Protein AF-A0A2V5DQ16-F1 (afdb_monomer_lite)

Structure (mmCIF, N/CA/C/O backbone):
data_AF-A0A2V5DQ16-F1
#
_entry.id   AF-A0A2V5DQ16-F1
#
loop_
_atom_site.group_PDB
_atom_site.id
_atom_site.type_symbol
_atom_site.label_atom_id
_atom_site.label_alt_id
_atom_site.label_comp_id
_atom_site.label_asym_id
_atom_site.label_entity_id
_atom_site.label_seq_id
_atom_site.pdbx_PDB_ins_code
_atom_site.Cartn_x
_atom_site.Cartn_y
_atom_site.Cartn_z
_atom_site.occupancy
_atom_site.B_iso_or_equiv
_atom_site.auth_seq_id
_atom_site.auth_comp_id
_atom_site.auth_asym_id
_atom_site.auth_atom_id
_atom_site.pdbx_PDB_model_num
ATOM 1 N N . MET A 1 1 ? -15.862 -7.900 -5.107 1.00 80.88 1 MET A N 1
ATOM 2 C CA . MET A 1 1 ? -14.467 -8.079 -5.554 1.00 80.88 1 MET A CA 1
ATOM 3 C C . MET A 1 1 ? -13.554 -7.397 -4.535 1.00 80.88 1 MET A C 1
ATOM 5 O O . MET A 1 1 ? -13.710 -7.776 -3.391 1.00 80.88 1 MET A O 1
ATOM 9 N N . 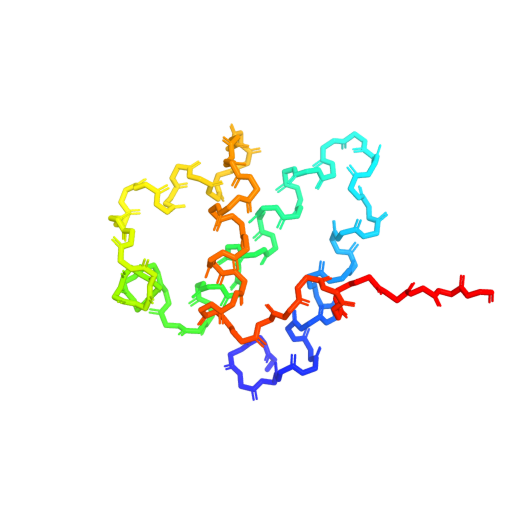LEU A 1 2 ? -12.741 -6.361 -4.783 1.00 89.94 2 LEU A N 1
ATOM 10 C CA . LEU A 1 2 ? -11.727 -5.903 -3.786 1.00 89.94 2 LEU A CA 1
ATOM 11 C C . LEU A 1 2 ? -12.233 -5.429 -2.400 1.00 89.94 2 LEU A C 1
ATOM 13 O O . LEU A 1 2 ? -11.512 -5.513 -1.403 1.00 89.94 2 LEU A O 1
ATOM 17 N N . ARG A 1 3 ? -13.456 -4.890 -2.330 1.00 88.06 3 ARG A N 1
ATOM 18 C CA . ARG A 1 3 ? -14.011 -4.290 -1.103 1.00 88.06 3 ARG A CA 1
ATOM 19 C C . ARG A 1 3 ? -14.428 -5.309 -0.041 1.00 88.06 3 ARG A C 1
ATOM 21 O O . ARG A 1 3 ? -14.231 -5.049 1.137 1.00 88.06 3 ARG A O 1
ATOM 28 N N . ASN A 1 4 ? -15.029 -6.419 -0.468 1.00 88.88 4 ASN A N 1
ATOM 29 C CA . ASN A 1 4 ? -15.740 -7.357 0.412 1.00 88.88 4 ASN A CA 1
ATOM 30 C C . ASN A 1 4 ? -15.189 -8.790 0.343 1.00 88.88 4 ASN A C 1
ATOM 32 O O . ASN A 1 4 ? -15.664 -9.645 1.076 1.00 88.88 4 ASN A O 1
ATOM 36 N N . ASP A 1 5 ? -14.239 -9.058 -0.555 1.00 93.38 5 ASP A N 1
ATOM 37 C CA . ASP A 1 5 ? -13.625 -10.372 -0.732 1.00 93.38 5 ASP A CA 1
ATOM 38 C C . ASP A 1 5 ? -12.156 -10.283 -0.305 1.00 93.38 5 ASP A C 1
ATOM 40 O O . ASP A 1 5 ? -11.373 -9.506 -0.866 1.00 93.38 5 ASP A O 1
ATOM 44 N N . GLU A 1 6 ? -11.815 -10.997 0.765 1.00 90.25 6 GLU A N 1
ATOM 45 C CA . GLU A 1 6 ? -10.470 -10.980 1.330 1.00 90.25 6 GLU A CA 1
ATOM 46 C C . GLU A 1 6 ? -9.481 -11.751 0.466 1.00 90.25 6 GLU A C 1
ATOM 48 O O . GLU A 1 6 ? -8.429 -11.202 0.143 1.00 90.25 6 GLU A O 1
ATOM 53 N N . SER A 1 7 ? -9.850 -12.959 0.039 1.00 91.38 7 SER A N 1
ATOM 54 C CA . SER A 1 7 ? -9.034 -13.803 -0.833 1.00 91.38 7 SER A CA 1
ATOM 55 C C . SER A 1 7 ? -8.709 -13.080 -2.132 1.00 91.38 7 SER A C 1
ATOM 57 O O . SER A 1 7 ? -7.542 -12.933 -2.471 1.00 91.38 7 SER A O 1
ATOM 59 N N . PHE A 1 8 ? -9.714 -12.486 -2.778 1.00 94.19 8 PHE A N 1
ATOM 60 C CA . PHE A 1 8 ? -9.493 -11.745 -4.017 1.00 94.19 8 PHE A CA 1
ATOM 61 C C . PHE A 1 8 ? -8.553 -10.541 -3.839 1.00 94.19 8 PHE A C 1
ATOM 63 O O . PHE A 1 8 ? -7.776 -10.221 -4.733 1.00 94.19 8 PHE A O 1
ATOM 70 N N . ALA A 1 9 ? -8.609 -9.841 -2.702 1.00 94.44 9 ALA A N 1
ATOM 71 C CA . ALA A 1 9 ? -7.696 -8.727 -2.441 1.00 94.44 9 ALA A CA 1
ATOM 72 C C . ALA A 1 9 ? -6.259 -9.195 -2.168 1.00 94.44 9 ALA A C 1
ATOM 74 O O . ALA A 1 9 ? -5.324 -8.493 -2.551 1.00 94.44 9 ALA A O 1
ATOM 75 N N . ILE A 1 10 ? -6.090 -10.349 -1.513 1.00 93.56 10 ILE A N 1
ATOM 76 C CA . ILE A 1 10 ? -4.779 -10.974 -1.311 1.00 93.56 10 ILE A CA 1
ATOM 77 C C . ILE A 1 10 ? -4.203 -11.388 -2.664 1.00 93.56 10 ILE A C 1
ATOM 79 O O . ILE A 1 10 ? -3.104 -10.948 -2.984 1.00 93.56 10 ILE A O 1
ATOM 83 N N . ASP A 1 11 ? -4.963 -12.124 -3.476 1.00 93.75 11 ASP A N 1
ATOM 84 C CA . ASP A 1 11 ? -4.534 -12.587 -4.802 1.00 93.75 11 ASP A CA 1
ATOM 85 C C . ASP A 1 11 ? -4.158 -11.411 -5.709 1.00 93.75 11 ASP A C 1
ATOM 87 O O . ASP A 1 11 ? -3.120 -11.419 -6.363 1.00 93.75 11 ASP A O 1
ATOM 91 N N . TYR A 1 12 ? -4.959 -10.343 -5.693 1.00 95.19 12 TYR A N 1
ATOM 92 C CA . TYR A 1 12 ? -4.688 -9.140 -6.478 1.00 95.19 12 TYR A CA 1
ATOM 93 C C . TYR A 1 12 ? -3.357 -8.466 -6.105 1.00 95.19 12 TYR A C 1
ATOM 95 O O . TYR A 1 12 ? -2.639 -7.980 -6.977 1.00 95.19 12 TYR A O 1
ATOM 103 N N . VAL A 1 13 ? -3.017 -8.422 -4.813 1.00 95.88 13 VAL A N 1
ATOM 104 C CA . VAL A 1 13 ? -1.727 -7.886 -4.348 1.00 95.88 13 VAL A CA 1
ATOM 105 C C . VAL A 1 13 ? -0.594 -8.892 -4.581 1.00 95.88 13 VAL A C 1
ATOM 107 O O . VAL A 1 13 ? 0.531 -8.465 -4.820 1.00 95.88 13 VAL A O 1
ATOM 110 N N . ALA A 1 14 ? -0.881 -10.197 -4.546 1.00 93.56 14 ALA A N 1
ATOM 111 C CA . ALA A 1 14 ? 0.082 -11.270 -4.794 1.00 93.56 14 ALA A CA 1
ATOM 112 C C . ALA A 1 14 ? 0.584 -11.267 -6.233 1.00 93.56 14 ALA A C 1
ATOM 114 O O . ALA A 1 14 ? 1.790 -11.199 -6.431 1.00 93.56 14 ALA A O 1
ATOM 115 N N . VAL A 1 15 ? -0.315 -11.193 -7.217 1.00 93.88 15 VAL A N 1
ATOM 1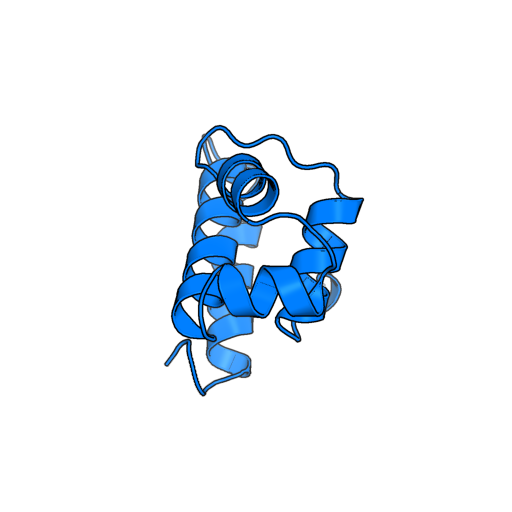16 C CA . VAL A 1 15 ? 0.071 -11.083 -8.635 1.00 93.88 15 VAL A CA 1
ATOM 117 C C . VAL A 1 15 ? 0.973 -9.866 -8.862 1.00 93.88 15 VAL A C 1
ATOM 119 O O . VAL A 1 15 ? 2.014 -9.966 -9.498 1.00 93.88 15 VAL A O 1
ATOM 122 N N . ALA A 1 16 ? 0.635 -8.716 -8.269 1.00 95.00 16 ALA A N 1
ATOM 123 C CA . ALA A 1 16 ? 1.467 -7.520 -8.395 1.00 95.00 16 ALA A CA 1
ATOM 124 C C . ALA A 1 16 ? 2.832 -7.644 -7.690 1.00 95.00 16 ALA A C 1
ATOM 126 O O . ALA A 1 16 ? 3.764 -6.922 -8.035 1.00 95.00 16 ALA A O 1
ATOM 127 N N . LEU A 1 17 ? 2.950 -8.512 -6.678 1.00 93.88 17 LEU A N 1
ATOM 128 C CA . LEU A 1 17 ? 4.215 -8.801 -6.006 1.00 93.88 17 LEU A CA 1
ATOM 129 C C . LEU A 1 17 ? 5.054 -9.828 -6.779 1.00 93.88 17 LEU A C 1
ATOM 131 O O . LEU A 1 17 ? 6.274 -9.734 -6.744 1.00 93.88 17 LEU A O 1
ATOM 135 N N . GLU A 1 18 ? 4.435 -10.780 -7.479 1.00 92.88 18 GLU A N 1
ATOM 136 C CA . GLU A 1 18 ? 5.136 -11.736 -8.353 1.00 92.88 18 GLU A CA 1
ATOM 137 C C . GLU A 1 18 ? 5.887 -11.024 -9.486 1.00 92.88 18 GLU A C 1
ATOM 139 O O . GLU A 1 18 ? 6.981 -11.432 -9.859 1.00 92.88 18 GLU A O 1
ATOM 144 N N . GLU A 1 19 ? 5.339 -9.913 -9.977 1.00 94.19 19 GLU A N 1
ATOM 145 C CA . GLU A 1 19 ? 5.947 -9.078 -11.018 1.00 94.19 19 GLU A CA 1
ATOM 146 C C . GLU A 1 19 ? 6.933 -8.028 -10.462 1.00 94.19 19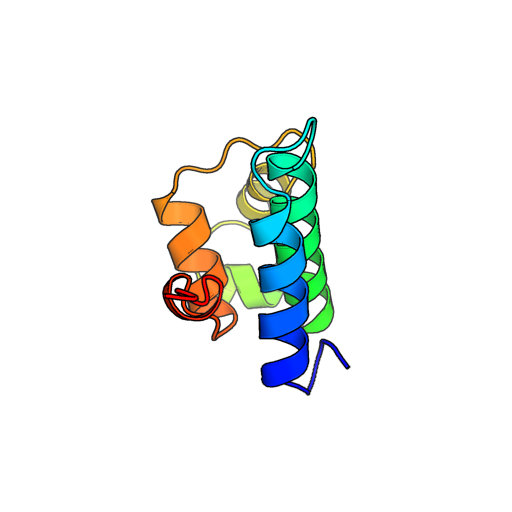 GLU A C 1
ATOM 148 O O . GLU A 1 19 ? 7.375 -7.152 -11.202 1.00 94.19 19 GLU A O 1
ATOM 153 N N . ILE A 1 20 ? 7.281 -8.051 -9.164 1.00 93.62 20 ILE A N 1
ATOM 154 C CA . ILE A 1 20 ? 8.032 -6.946 -8.534 1.00 93.62 20 ILE A CA 1
ATOM 155 C C . ILE A 1 20 ? 9.441 -6.739 -9.111 1.00 93.62 20 ILE A C 1
ATOM 157 O O . ILE A 1 20 ? 9.922 -5.603 -9.121 1.00 93.62 20 ILE A O 1
ATOM 161 N N . ASP A 1 21 ? 10.071 -7.810 -9.599 1.00 93.50 21 ASP A N 1
ATOM 162 C CA . ASP A 1 21 ? 11.422 -7.797 -10.174 1.00 93.50 21 ASP A CA 1
ATOM 163 C C . ASP A 1 21 ? 11.447 -7.310 -11.636 1.00 93.50 21 ASP A C 1
ATOM 165 O O . ASP A 1 21 ? 12.514 -7.009 -12.179 1.00 93.50 21 ASP A O 1
ATOM 169 N N . GLU A 1 22 ? 10.279 -7.185 -12.270 1.00 95.56 22 GLU A N 1
ATOM 170 C CA . GLU A 1 22 ? 10.15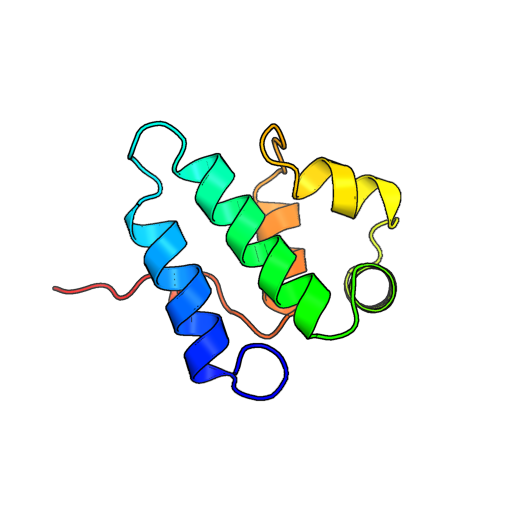0 -6.663 -13.628 1.00 95.56 22 GLU A CA 1
ATOM 171 C C . GLU A 1 22 ? 10.320 -5.132 -13.669 1.00 95.56 22 GLU A C 1
ATOM 173 O O . GLU A 1 22 ? 10.098 -4.430 -12.671 1.00 95.56 22 GLU A O 1
ATOM 178 N N . PRO A 1 23 ? 10.671 -4.544 -14.830 1.00 97.19 23 PRO A N 1
ATOM 179 C CA . PRO A 1 23 ? 10.724 -3.094 -14.988 1.00 97.19 23 PRO A CA 1
ATOM 180 C C . PRO A 1 23 ? 9.397 -2.419 -14.606 1.00 97.19 23 PRO A C 1
ATOM 182 O O . PRO A 1 23 ? 8.382 -2.561 -15.282 1.00 97.19 23 PRO A O 1
ATOM 185 N N . GLY A 1 24 ? 9.415 -1.639 -13.521 1.00 95.88 24 GLY A N 1
ATOM 186 C CA . GLY A 1 24 ? 8.221 -0.974 -12.985 1.00 95.88 24 GLY A CA 1
ATOM 187 C C . GLY A 1 24 ? 7.378 -1.828 -12.029 1.00 95.88 24 GLY A C 1
ATOM 188 O O . GLY A 1 24 ? 6.366 -1.332 -11.532 1.00 95.88 24 GLY A O 1
ATOM 189 N N . GLY A 1 25 ? 7.805 -3.051 -11.704 1.00 96.31 25 GLY A N 1
ATOM 190 C CA . GLY A 1 25 ? 7.111 -3.970 -10.800 1.00 96.31 25 GLY A CA 1
ATOM 191 C C . GLY A 1 25 ? 6.808 -3.363 -9.430 1.00 96.31 25 GLY A C 1
ATOM 192 O O . GLY A 1 25 ? 5.666 -3.380 -8.975 1.00 96.31 25 GLY A O 1
ATOM 193 N N . ALA A 1 26 ? 7.788 -2.694 -8.811 1.00 95.94 26 ALA A N 1
ATOM 194 C CA . ALA A 1 26 ? 7.585 -1.972 -7.550 1.00 95.94 26 ALA A CA 1
ATOM 195 C C . ALA A 1 26 ? 6.449 -0.929 -7.628 1.00 95.94 26 ALA A C 1
ATOM 197 O O . ALA A 1 26 ? 5.614 -0.842 -6.726 1.00 95.94 26 ALA A O 1
ATOM 198 N N . ALA A 1 27 ? 6.367 -0.174 -8.725 1.00 97.38 27 ALA A N 1
ATOM 199 C CA . ALA A 1 27 ? 5.300 0.801 -8.942 1.00 97.38 27 ALA A CA 1
ATOM 200 C C . ALA A 1 27 ? 3.932 0.124 -9.142 1.00 97.38 27 ALA A C 1
ATOM 202 O O . ALA A 1 27 ? 2.909 0.610 -8.639 1.00 97.38 27 ALA A O 1
ATOM 203 N N . GLY A 1 28 ? 3.913 -1.013 -9.845 1.00 97.69 28 GLY A N 1
ATOM 204 C CA . GLY A 1 28 ? 2.743 -1.877 -10.000 1.00 97.69 28 GLY A CA 1
ATOM 205 C C . GLY A 1 28 ? 2.229 -2.382 -8.652 1.00 97.69 28 GLY A C 1
ATOM 206 O O . GLY A 1 28 ? 1.050 -2.210 -8.336 1.00 97.69 28 GLY A O 1
ATOM 207 N N . PHE A 1 29 ? 3.127 -2.882 -7.804 1.00 97.06 29 PHE A N 1
ATOM 208 C CA . PHE A 1 29 ? 2.815 -3.327 -6.449 1.00 97.06 29 PHE A CA 1
ATOM 209 C C . PHE A 1 29 ? 2.220 -2.206 -5.584 1.00 97.06 29 PHE A C 1
ATOM 211 O O . PHE A 1 29 ? 1.145 -2.372 -4.998 1.00 97.06 29 PHE A O 1
ATOM 218 N N . LEU A 1 30 ? 2.848 -1.024 -5.543 1.00 97.81 30 LEU A N 1
ATOM 219 C CA . LEU A 1 30 ? 2.317 0.125 -4.794 1.00 97.81 30 LEU A CA 1
ATOM 220 C C . LEU A 1 30 ? 0.940 0.559 -5.308 1.00 97.81 30 LEU A C 1
ATOM 222 O O . LEU A 1 30 ? 0.036 0.853 -4.517 1.00 97.81 30 LEU A O 1
ATOM 226 N N . THR A 1 31 ? 0.751 0.534 -6.629 1.00 97.81 31 THR A N 1
ATOM 227 C CA . THR A 1 31 ? -0.542 0.807 -7.261 1.00 97.81 31 THR A CA 1
ATOM 228 C C . THR A 1 31 ? -1.587 -0.224 -6.842 1.00 97.81 31 THR A C 1
ATOM 230 O O . THR A 1 31 ? -2.712 0.152 -6.504 1.00 97.81 31 THR A O 1
ATOM 233 N N . ALA A 1 32 ? -1.240 -1.510 -6.802 1.00 97.44 32 ALA A N 1
ATOM 234 C CA . ALA A 1 32 ? -2.155 -2.562 -6.382 1.00 97.44 32 ALA A CA 1
ATOM 235 C C . ALA A 1 32 ? -2.602 -2.373 -4.925 1.00 97.44 32 ALA A C 1
ATOM 237 O O . ALA A 1 32 ? -3.804 -2.338 -4.643 1.00 97.44 32 ALA A O 1
ATOM 238 N N . VAL A 1 33 ? -1.655 -2.126 -4.014 1.00 97.44 33 VAL A N 1
ATOM 239 C CA . VAL A 1 33 ? -1.936 -1.821 -2.600 1.00 97.44 33 VAL A CA 1
ATOM 240 C C . VAL A 1 33 ? -2.854 -0.603 -2.470 1.00 97.44 33 VAL A C 1
ATOM 242 O O . VAL A 1 33 ? -3.839 -0.631 -1.724 1.00 97.44 33 VAL A O 1
ATOM 245 N N . ARG A 1 34 ? -2.590 0.457 -3.241 1.00 97.62 34 ARG A N 1
ATOM 246 C CA . ARG A 1 34 ? -3.447 1.646 -3.289 1.00 97.62 34 ARG A CA 1
ATOM 247 C C . ARG A 1 34 ? -4.873 1.320 -3.729 1.00 97.62 34 ARG A C 1
ATOM 249 O O . ARG A 1 34 ? -5.811 1.826 -3.117 1.00 97.62 34 ARG A O 1
ATOM 256 N N . ARG A 1 35 ? -5.060 0.482 -4.752 1.00 97.88 35 ARG A N 1
ATOM 257 C CA . ARG A 1 35 ? -6.398 0.086 -5.231 1.00 97.88 35 ARG A CA 1
ATOM 258 C C . ARG A 1 35 ? -7.185 -0.671 -4.169 1.00 97.88 35 ARG A C 1
ATOM 260 O O . ARG A 1 35 ? -8.373 -0.396 -3.993 1.00 97.88 35 ARG A O 1
ATOM 267 N N . VAL A 1 36 ? -6.533 -1.558 -3.417 1.00 97.44 36 VAL A N 1
ATOM 268 C CA . VAL A 1 36 ? -7.174 -2.236 -2.280 1.00 97.44 36 VAL A CA 1
ATOM 269 C C . VAL A 1 36 ? -7.582 -1.225 -1.206 1.00 97.44 36 VAL A C 1
ATOM 271 O O . VAL A 1 36 ? -8.719 -1.261 -0.732 1.00 97.44 36 VAL A O 1
ATOM 274 N N . ALA A 1 37 ? -6.702 -0.279 -0.864 1.00 97.12 37 ALA A N 1
ATOM 275 C CA . ALA A 1 37 ? -7.017 0.778 0.095 1.00 97.12 37 ALA A CA 1
ATOM 276 C C . ALA A 1 37 ? -8.203 1.649 -0.347 1.00 97.12 37 ALA A C 1
ATOM 278 O O . ALA A 1 37 ? -9.111 1.903 0.445 1.00 97.12 37 ALA A O 1
ATOM 279 N N . GLU A 1 38 ? -8.232 2.072 -1.613 1.00 97.31 38 GLU A N 1
ATOM 280 C CA . GLU A 1 38 ? -9.341 2.827 -2.211 1.00 97.31 38 GLU A CA 1
ATOM 281 C C . GLU A 1 38 ? -10.660 2.045 -2.130 1.00 97.31 38 GLU A C 1
ATOM 283 O O . GLU A 1 38 ? -11.673 2.588 -1.683 1.00 97.31 38 GLU A O 1
ATOM 288 N N . ALA A 1 39 ? -10.639 0.751 -2.460 1.00 96.62 39 ALA A N 1
ATOM 289 C CA . ALA A 1 39 ? -11.820 -0.104 -2.400 1.00 96.62 39 ALA A CA 1
ATOM 290 C C . ALA A 1 39 ? -12.352 -0.300 -0.967 1.00 96.62 39 ALA A C 1
ATOM 292 O O . ALA A 1 39 ? -13.566 -0.375 -0.778 1.00 96.62 39 ALA A O 1
ATOM 293 N N . ARG A 1 40 ? -11.472 -0.354 0.045 1.00 94.56 40 ARG A N 1
ATOM 294 C CA . ARG A 1 40 ? -11.804 -0.656 1.456 1.00 94.56 40 ARG A CA 1
ATOM 295 C C . ARG A 1 40 ? -12.128 0.573 2.319 1.00 94.56 40 ARG A C 1
ATOM 297 O O . ARG A 1 40 ? -12.056 0.524 3.544 1.00 94.56 40 ARG A O 1
ATOM 304 N N . GLY A 1 41 ? -12.542 1.677 1.697 1.00 93.56 41 GLY A N 1
ATOM 305 C CA . GLY A 1 41 ? -12.942 2.905 2.402 1.00 93.56 41 GLY A CA 1
ATOM 306 C C . GLY A 1 41 ? -11.938 4.054 2.297 1.00 93.56 41 GLY A C 1
ATOM 307 O O . GLY A 1 41 ? -12.108 5.091 2.940 1.00 93.56 41 GLY A O 1
ATOM 308 N N . GLY A 1 42 ? -10.919 3.901 1.452 1.00 96.88 42 GLY A N 1
ATOM 309 C CA . GLY A 1 42 ? -10.043 4.978 1.016 1.00 96.88 42 GLY A CA 1
ATOM 310 C C . GLY A 1 42 ? -8.972 5.395 2.018 1.00 96.88 42 GLY A C 1
ATOM 311 O O . GLY A 1 42 ? -8.879 4.915 3.149 1.00 96.88 42 GLY A O 1
ATOM 312 N N . MET A 1 43 ? -8.167 6.374 1.595 1.00 96.88 43 MET A N 1
ATOM 313 C CA . MET A 1 43 ? -7.028 6.879 2.374 1.00 96.88 43 MET A CA 1
ATOM 314 C C . MET A 1 43 ? -7.434 7.494 3.713 1.00 96.88 43 MET A C 1
ATOM 316 O O . MET A 1 43 ? -6.610 7.605 4.613 1.00 96.88 43 MET A O 1
ATOM 320 N N . GLY A 1 44 ? -8.696 7.905 3.867 1.00 97.56 44 GLY A N 1
ATOM 321 C CA . GLY A 1 44 ? -9.215 8.380 5.143 1.00 97.56 44 GLY A CA 1
ATOM 322 C C . GLY A 1 44 ? -9.290 7.296 6.199 1.00 97.56 44 GLY A C 1
ATOM 323 O O . GLY A 1 44 ? -8.712 7.471 7.268 1.00 97.56 44 GLY A O 1
ATOM 324 N N . ASN A 1 45 ? -9.936 6.182 5.875 1.00 97.38 45 ASN A N 1
ATOM 325 C CA . ASN A 1 45 ? -10.018 5.050 6.788 1.00 97.38 45 ASN A CA 1
ATOM 326 C C . ASN A 1 45 ? -8.628 4.464 7.034 1.00 97.38 45 ASN A C 1
ATOM 328 O O . ASN A 1 45 ? -8.262 4.217 8.180 1.00 97.38 45 ASN A O 1
ATOM 332 N N . LEU A 1 46 ? -7.810 4.354 5.982 1.00 97.75 46 LEU A N 1
ATOM 333 C CA . LEU A 1 46 ? -6.435 3.878 6.113 1.00 97.75 46 LEU A CA 1
ATOM 334 C C . LEU A 1 46 ? -5.586 4.791 7.013 1.00 97.75 46 LEU A C 1
ATOM 336 O O . LEU A 1 46 ? -4.797 4.302 7.816 1.00 97.75 46 LEU A O 1
ATOM 340 N N . SER A 1 47 ? -5.760 6.111 6.921 1.00 98.12 47 SER A N 1
ATOM 341 C CA . SER A 1 47 ? -5.076 7.084 7.782 1.00 98.12 47 SER A CA 1
ATOM 342 C C . SER A 1 47 ? -5.429 6.884 9.254 1.00 98.12 47 SER A C 1
ATOM 344 O O . SER A 1 47 ? -4.529 6.855 10.090 1.00 98.12 47 SER A O 1
ATOM 346 N N . GLN A 1 48 ? -6.711 6.670 9.566 1.00 97.75 48 GLN A N 1
ATOM 347 C CA . GLN A 1 48 ? -7.150 6.371 10.932 1.00 97.75 48 GLN A CA 1
ATOM 348 C C . GLN A 1 48 ? -6.594 5.033 11.438 1.00 97.75 48 GLN A C 1
ATOM 350 O O . GLN A 1 48 ? -6.115 4.962 12.563 1.00 97.75 48 GLN A O 1
ATOM 355 N N . ALA A 1 49 ? -6.592 3.995 10.598 1.00 96.94 49 ALA A N 1
ATOM 356 C CA . ALA A 1 49 ? -6.110 2.666 10.973 1.00 96.94 49 ALA A CA 1
ATOM 357 C C . ALA A 1 49 ? -4.580 2.583 11.140 1.00 96.94 49 ALA A C 1
ATOM 359 O O . ALA A 1 49 ? -4.087 1.821 11.965 1.00 96.94 49 ALA A O 1
ATOM 360 N N . THR A 1 50 ? -3.816 3.356 10.362 1.00 96.81 50 THR A N 1
ATOM 361 C CA . THR A 1 50 ? -2.338 3.310 10.364 1.00 96.81 50 THR A CA 1
ATOM 362 C C . THR A 1 50 ? -1.685 4.390 11.228 1.00 96.81 50 THR A C 1
ATOM 364 O O . THR A 1 50 ? -0.488 4.303 11.510 1.00 96.81 50 THR A O 1
ATOM 367 N N . GLY A 1 51 ? -2.427 5.443 11.588 1.00 96.81 51 GLY A N 1
ATOM 368 C CA . GLY A 1 51 ? -1.886 6.664 12.193 1.00 96.81 51 GLY A CA 1
ATOM 369 C C . GLY A 1 51 ? -1.046 7.522 11.234 1.00 96.81 51 GLY A C 1
ATOM 370 O O . GLY A 1 51 ? -0.427 8.497 11.658 1.00 96.81 51 GLY A O 1
ATOM 371 N N . LEU A 1 52 ? -0.988 7.181 9.942 1.00 97.38 52 LEU A N 1
ATOM 372 C CA . LEU A 1 52 ? -0.258 7.947 8.933 1.00 97.38 52 LEU A CA 1
ATOM 373 C C . LEU A 1 52 ? -1.144 9.053 8.364 1.00 97.38 52 LEU A C 1
ATOM 375 O O . LEU A 1 52 ? -2.318 8.839 8.065 1.00 97.38 52 LEU A O 1
ATOM 379 N N . ALA A 1 53 ? -0.581 10.240 8.149 1.00 97.38 53 ALA A N 1
ATOM 380 C CA . ALA A 1 53 ? -1.314 11.333 7.519 1.00 97.38 53 ALA A CA 1
ATOM 381 C C . ALA A 1 53 ? -1.703 10.979 6.069 1.00 97.38 53 ALA A C 1
ATOM 383 O O . ALA A 1 53 ? -0.882 10.449 5.318 1.00 97.38 53 ALA A O 1
ATOM 384 N N . ARG A 1 54 ? -2.924 11.337 5.640 1.00 97.50 54 ARG A N 1
ATOM 385 C CA . ARG A 1 54 ? -3.410 11.105 4.261 1.00 97.50 54 ARG A CA 1
ATOM 386 C C . ARG A 1 54 ? -2.413 11.544 3.170 1.00 97.50 54 ARG A C 1
ATOM 388 O O . ARG A 1 54 ? -2.180 10.747 2.266 1.00 97.50 54 ARG A O 1
ATOM 395 N N . PRO A 1 55 ? -1.774 12.735 3.236 1.00 97.56 55 PRO A N 1
ATOM 396 C CA . PRO A 1 55 ? -0.789 13.133 2.226 1.00 97.56 55 PRO A CA 1
ATOM 397 C C . PRO A 1 55 ? 0.430 12.204 2.176 1.00 97.56 55 PRO A C 1
ATOM 399 O O . PRO A 1 55 ? 0.970 11.954 1.103 1.00 97.56 55 PRO A O 1
ATOM 402 N N . ASN A 1 56 ? 0.844 11.653 3.322 1.00 96.62 56 ASN A N 1
ATOM 403 C CA . ASN A 1 56 ? 1.943 10.693 3.373 1.00 96.62 56 ASN A CA 1
ATOM 404 C C . ASN A 1 56 ? 1.543 9.356 2.754 1.00 96.62 56 ASN A C 1
ATOM 406 O O . ASN A 1 56 ? 2.356 8.781 2.046 1.00 96.62 56 ASN A O 1
ATOM 410 N N . LEU A 1 57 ? 0.307 8.892 2.964 1.00 97.69 57 LEU A N 1
ATOM 411 C CA . LEU A 1 57 ? -0.210 7.685 2.310 1.00 97.69 57 LEU A CA 1
ATOM 412 C C . LEU A 1 57 ? -0.267 7.844 0.786 1.00 97.69 57 LEU A C 1
ATOM 414 O O . LEU A 1 57 ? 0.170 6.951 0.069 1.00 97.69 57 LEU A O 1
ATOM 418 N N . TYR A 1 58 ? -0.741 8.992 0.290 1.00 96.88 58 TYR A N 1
ATOM 419 C CA . TYR A 1 58 ? -0.762 9.261 -1.150 1.00 96.88 58 TYR A CA 1
ATOM 420 C C . TYR A 1 58 ? 0.637 9.276 -1.765 1.00 96.88 58 TYR A C 1
ATOM 422 O O . TYR A 1 58 ? 0.820 8.696 -2.827 1.00 96.88 58 TYR A O 1
ATOM 430 N N . ARG A 1 59 ? 1.615 9.901 -1.098 1.00 97.44 59 ARG A N 1
ATOM 431 C CA . ARG A 1 59 ? 3.009 9.925 -1.566 1.00 97.44 59 ARG A CA 1
ATOM 432 C C . ARG A 1 59 ? 3.666 8.545 -1.490 1.00 97.44 59 ARG A C 1
ATOM 434 O O . ARG A 1 59 ? 4.374 8.151 -2.401 1.00 97.44 59 ARG A O 1
ATOM 441 N N . ALA A 1 60 ? 3.427 7.817 -0.401 1.00 96.75 60 ALA A N 1
ATOM 442 C CA . ALA A 1 60 ? 3.992 6.491 -0.168 1.00 96.75 60 ALA A CA 1
ATOM 443 C C . ALA A 1 60 ? 3.495 5.449 -1.179 1.00 96.75 60 ALA A C 1
ATOM 445 O O . ALA A 1 60 ? 4.248 4.554 -1.530 1.00 96.75 60 ALA A O 1
ATOM 446 N N . LEU A 1 61 ? 2.240 5.551 -1.623 1.00 97.19 61 LEU A N 1
ATOM 447 C CA . LEU A 1 61 ? 1.608 4.604 -2.549 1.00 97.19 61 LEU A CA 1
ATOM 448 C C . LEU A 1 61 ? 1.457 5.180 -3.971 1.00 97.19 61 LEU A C 1
ATOM 450 O O . LEU A 1 61 ? 0.574 4.766 -4.726 1.00 97.19 61 LEU A O 1
ATOM 454 N N . ALA A 1 62 ? 2.249 6.198 -4.309 1.00 96.19 62 ALA A N 1
ATOM 455 C CA . ALA A 1 62 ? 2.331 6.725 -5.664 1.00 96.19 62 ALA A CA 1
ATOM 456 C C . ALA A 1 62 ? 3.140 5.777 -6.566 1.00 96.19 62 ALA A C 1
ATOM 458 O O . ALA A 1 62 ? 3.880 4.927 -6.078 1.00 96.19 62 ALA A O 1
ATOM 459 N N . VAL A 1 63 ? 3.006 5.943 -7.884 1.00 93.88 63 VAL A N 1
ATOM 460 C CA . VAL A 1 63 ? 3.767 5.174 -8.891 1.00 93.88 63 VAL A CA 1
ATOM 461 C C . VAL A 1 63 ? 5.277 5.376 -8.715 1.00 93.88 63 VAL A C 1
ATOM 463 O O . VAL A 1 63 ? 6.050 4.445 -8.880 1.00 93.88 63 VAL A O 1
ATOM 466 N N . ASP A 1 64 ? 5.687 6.581 -8.335 1.00 93.38 64 ASP A N 1
ATOM 467 C CA . ASP A 1 64 ? 7.058 6.997 -8.029 1.00 93.38 64 ASP A CA 1
ATOM 468 C C . ASP A 1 64 ? 7.353 7.006 -6.516 1.00 93.38 64 ASP A C 1
ATOM 470 O O . ASP A 1 64 ? 8.321 7.615 -6.059 1.00 93.38 64 ASP A O 1
ATOM 474 N N . GLY A 1 65 ? 6.494 6.368 -5.718 1.00 95.25 65 GLY A N 1
ATOM 475 C CA . GLY A 1 65 ? 6.664 6.285 -4.276 1.00 95.25 65 GLY A CA 1
ATOM 476 C C . GLY A 1 65 ? 7.863 5.418 -3.892 1.00 95.25 65 GLY A C 1
ATOM 477 O O . GLY A 1 65 ? 8.087 4.359 -4.465 1.00 95.25 65 GLY A O 1
ATOM 478 N N . ASP A 1 66 ? 8.580 5.837 -2.849 1.00 95.81 66 ASP A N 1
ATOM 479 C CA . ASP A 1 66 ? 9.627 5.040 -2.197 1.00 95.81 66 ASP A CA 1
ATOM 480 C C . ASP A 1 66 ? 9.319 4.893 -0.695 1.00 95.81 66 ASP A C 1
ATOM 482 O O . ASP A 1 66 ? 9.902 5.564 0.170 1.00 95.81 66 ASP A O 1
ATOM 486 N N . PRO A 1 67 ? 8.280 4.119 -0.337 1.00 97.19 67 PRO A N 1
ATOM 487 C CA . PRO A 1 67 ? 7.939 3.913 1.054 1.00 97.19 67 PRO A CA 1
ATOM 488 C C . PRO A 1 67 ? 8.959 2.995 1.720 1.00 97.19 67 PRO A C 1
ATOM 490 O O . PRO A 1 67 ? 9.281 1.915 1.235 1.00 97.19 67 PRO A O 1
ATOM 493 N N . LYS A 1 68 ? 9.357 3.350 2.944 1.00 97.00 68 LYS A N 1
ATOM 494 C CA . LYS A 1 68 ? 10.058 2.401 3.818 1.00 97.00 68 LYS A CA 1
ATOM 495 C C . LYS A 1 68 ? 9.239 1.114 3.949 1.00 97.00 68 LYS A C 1
ATOM 497 O O . LYS A 1 68 ? 8.018 1.178 4.106 1.00 97.00 68 LYS A O 1
ATOM 502 N N . LEU A 1 69 ? 9.914 -0.034 4.029 1.00 95.44 69 LEU A N 1
ATOM 503 C CA . LEU A 1 69 ? 9.265 -1.334 4.240 1.00 95.44 69 LEU A CA 1
ATOM 504 C C . LEU A 1 69 ? 8.296 -1.321 5.438 1.00 95.44 69 LEU A C 1
ATOM 506 O O . LEU A 1 69 ? 7.202 -1.869 5.366 1.00 95.44 69 LEU A O 1
ATOM 510 N N . SER A 1 70 ? 8.642 -0.622 6.522 1.00 96.31 70 SER A N 1
ATOM 511 C CA . SER A 1 70 ? 7.763 -0.470 7.689 1.00 96.31 70 SER A CA 1
ATOM 512 C C . SER A 1 70 ? 6.438 0.240 7.380 1.00 96.31 70 SER A C 1
ATOM 514 O O . SER A 1 70 ? 5.423 -0.071 8.000 1.00 96.31 70 SER A O 1
ATOM 516 N N . THR A 1 71 ? 6.419 1.168 6.421 1.00 96.81 71 THR A N 1
ATOM 517 C CA . THR A 1 71 ? 5.195 1.813 5.932 1.00 96.81 71 THR A CA 1
ATOM 518 C C . THR A 1 71 ? 4.345 0.822 5.149 1.00 96.81 71 THR A C 1
ATOM 520 O O . THR A 1 71 ? 3.148 0.725 5.411 1.00 96.81 71 THR A O 1
ATOM 523 N N . VAL A 1 72 ? 4.958 0.052 4.244 1.00 96.38 72 VAL A N 1
ATOM 524 C CA . VAL A 1 72 ? 4.266 -0.988 3.465 1.00 96.38 72 VAL A CA 1
ATOM 525 C C . VAL A 1 72 ? 3.616 -2.008 4.399 1.00 96.38 72 VAL A C 1
ATOM 527 O O . VAL A 1 72 ? 2.418 -2.256 4.295 1.00 96.38 72 VAL A O 1
ATOM 530 N N . LEU A 1 73 ? 4.368 -2.524 5.377 1.00 95.88 73 LEU A N 1
ATOM 531 C CA . LEU A 1 73 ? 3.861 -3.490 6.355 1.00 95.88 73 LEU A CA 1
ATOM 532 C C . LEU A 1 73 ? 2.683 -2.935 7.166 1.00 95.88 73 LEU A C 1
ATOM 534 O O . LEU A 1 73 ? 1.667 -3.613 7.300 1.00 95.88 73 LEU A O 1
ATOM 538 N N . LYS A 1 74 ? 2.779 -1.691 7.657 1.00 96.56 74 LYS A N 1
ATOM 539 C CA . LYS A 1 74 ? 1.673 -1.032 8.375 1.00 96.56 74 LYS A CA 1
ATOM 540 C C . LYS A 1 74 ? 0.423 -0.894 7.511 1.00 96.56 74 LYS A C 1
ATOM 542 O O . LYS A 1 74 ? -0.677 -1.135 7.998 1.00 96.56 74 LYS A O 1
ATOM 547 N N . VAL A 1 75 ? 0.585 -0.496 6.248 1.00 97.12 75 VAL A N 1
ATOM 548 C CA . VAL A 1 75 ? -0.532 -0.343 5.310 1.00 97.12 75 VAL A CA 1
ATOM 549 C C . VAL A 1 75 ? -1.186 -1.691 5.028 1.00 97.12 75 VAL A C 1
ATOM 551 O O . VAL A 1 75 ? -2.394 -1.809 5.199 1.00 97.12 75 VAL A O 1
ATOM 554 N N . LEU A 1 76 ? -0.410 -2.711 4.659 1.00 95.88 76 LEU A N 1
ATOM 555 C CA . LEU A 1 76 ? -0.936 -4.050 4.387 1.00 95.88 76 LEU A CA 1
ATOM 556 C C . LEU A 1 76 ? -1.674 -4.616 5.605 1.00 95.88 76 LEU A C 1
ATOM 558 O O . LEU A 1 76 ? -2.810 -5.068 5.474 1.00 95.88 76 LEU A O 1
ATOM 562 N N . GLN A 1 77 ? -1.093 -4.490 6.800 1.00 94.81 77 GLN A N 1
ATOM 563 C CA . GLN A 1 77 ? -1.720 -4.951 8.037 1.00 94.81 77 GLN A CA 1
ATOM 564 C C . GLN A 1 77 ? -3.037 -4.220 8.328 1.00 94.81 77 GLN A C 1
ATOM 566 O O . GLN A 1 77 ? -4.022 -4.862 8.688 1.00 94.81 77 GLN A O 1
ATOM 571 N N . ALA A 1 78 ? -3.093 -2.900 8.126 1.00 95.94 78 ALA A N 1
ATOM 572 C CA . ALA A 1 78 ? -4.327 -2.124 8.264 1.00 95.94 78 ALA A CA 1
ATOM 573 C C . ALA A 1 78 ? -5.394 -2.502 7.222 1.00 95.94 78 ALA A C 1
ATOM 575 O O . ALA A 1 78 ? -6.586 -2.317 7.460 1.00 95.94 78 ALA A O 1
ATOM 576 N N . LEU A 1 79 ? -4.976 -3.053 6.081 1.00 94.88 79 LEU A N 1
ATOM 577 C CA . LEU A 1 79 ? -5.861 -3.632 5.077 1.00 94.88 79 LEU A CA 1
ATOM 578 C C . LEU A 1 79 ? -6.213 -5.098 5.368 1.00 94.88 79 LEU A C 1
ATOM 580 O O . LEU A 1 79 ? -6.960 -5.670 4.587 1.00 94.88 79 LEU A O 1
ATOM 584 N N . GLY A 1 80 ? -5.720 -5.713 6.448 1.00 92.00 80 GLY A N 1
ATOM 585 C CA . GLY A 1 80 ? -5.940 -7.132 6.760 1.00 92.00 80 GLY A CA 1
ATOM 586 C C . GLY A 1 80 ? -5.081 -8.102 5.938 1.00 92.00 80 GLY A C 1
ATOM 587 O O . GLY A 1 80 ? -5.300 -9.307 5.980 1.00 92.00 80 GLY A O 1
ATOM 588 N N . ILE A 1 81 ? -4.090 -7.600 5.200 1.00 92.31 81 ILE A N 1
ATOM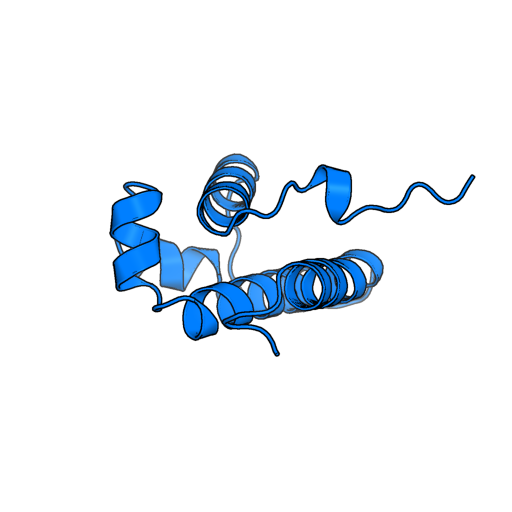 589 C CA . ILE A 1 81 ? -3.208 -8.395 4.342 1.00 92.31 81 ILE A CA 1
ATOM 590 C C . ILE A 1 81 ? -1.869 -8.591 5.059 1.00 92.31 81 ILE A C 1
ATOM 592 O O . ILE A 1 81 ? -1.206 -7.636 5.459 1.00 92.31 81 ILE A O 1
ATOM 596 N N . GLY A 1 82 ? -1.445 -9.842 5.224 1.00 89.25 82 GLY A N 1
ATOM 597 C CA . GLY A 1 82 ? -0.098 -10.153 5.704 1.00 89.25 82 GLY A CA 1
ATOM 598 C C . GLY A 1 82 ? 0.851 -10.301 4.523 1.00 89.25 82 GLY A C 1
ATOM 599 O O . GLY A 1 82 ? 0.559 -11.104 3.648 1.00 89.25 82 GLY A O 1
ATOM 600 N N . LEU A 1 83 ? 1.993 -9.604 4.507 1.00 85.25 83 LEU A N 1
ATOM 601 C CA . LEU A 1 83 ? 2.972 -9.724 3.412 1.00 85.25 83 LEU A CA 1
ATOM 602 C C . LEU A 1 83 ? 3.436 -11.179 3.197 1.00 85.25 83 LEU A C 1
ATOM 604 O O . LEU A 1 83 ? 3.608 -11.613 2.067 1.00 85.25 83 LEU A O 1
ATOM 608 N N . SER A 1 84 ? 3.541 -11.971 4.266 1.00 81.62 84 SER A N 1
ATOM 609 C CA . SER A 1 84 ? 3.844 -13.407 4.183 1.00 81.62 84 SER A CA 1
ATOM 610 C C . SER A 1 84 ? 2.761 -14.248 3.497 1.00 81.62 84 SER A C 1
ATOM 612 O O . SER A 1 84 ? 3.055 -15.354 3.066 1.00 81.62 84 SER A O 1
ATOM 614 N N . LYS A 1 85 ? 1.521 -13.754 3.405 1.00 75.56 85 LYS A N 1
ATOM 615 C CA . LYS A 1 85 ? 0.421 -14.393 2.664 1.00 75.56 85 LYS A CA 1
ATOM 616 C C . LYS A 1 85 ? 0.382 -13.975 1.193 1.00 75.56 85 LYS A C 1
ATOM 618 O O . LYS A 1 85 ? -0.306 -14.611 0.411 1.00 75.56 85 LYS A O 1
ATOM 623 N N . VAL A 1 86 ? 1.073 -12.889 0.851 1.00 71.38 86 VAL A N 1
ATOM 624 C CA . VAL A 1 86 ? 1.183 -12.368 -0.519 1.00 71.38 86 VAL A CA 1
ATOM 625 C C . VAL A 1 86 ? 2.254 -13.141 -1.299 1.00 71.38 86 VAL A C 1
ATOM 627 O O . VAL A 1 86 ? 2.191 -13.215 -2.516 1.00 71.38 86 VAL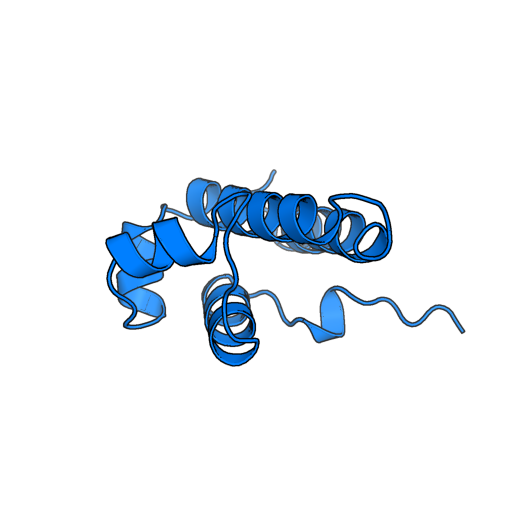 A O 1
ATOM 630 N N . VAL A 1 87 ? 3.207 -13.769 -0.601 1.00 67.88 87 VAL A N 1
ATOM 631 C CA . VAL A 1 87 ? 4.228 -14.636 -1.199 1.00 67.88 87 VAL A CA 1
ATOM 632 C C . VAL A 1 87 ? 3.860 -16.095 -0.942 1.00 67.88 87 VAL A C 1
ATOM 634 O O . VAL A 1 87 ? 4.118 -16.628 0.140 1.00 67.88 87 VAL A O 1
ATOM 637 N N . SER A 1 88 ? 3.292 -16.768 -1.940 1.00 59.69 88 SER A N 1
ATOM 638 C CA . SER A 1 88 ? 3.215 -18.228 -1.916 1.00 59.69 88 SER A CA 1
ATOM 639 C C . SER A 1 88 ? 4.619 -18.777 -2.156 1.00 59.69 88 SER A C 1
ATOM 641 O O . SER A 1 88 ? 5.148 -18.682 -3.259 1.00 59.69 88 SER A O 1
ATOM 643 N N . HIS A 1 89 ? 5.253 -19.343 -1.123 1.00 52.66 89 HIS A N 1
ATOM 644 C CA . HIS A 1 89 ? 6.438 -20.175 -1.333 1.00 52.66 89 HIS A CA 1
ATOM 645 C C . HIS A 1 89 ? 5.994 -21.444 -2.063 1.00 52.66 89 HIS A C 1
ATOM 647 O O . HIS A 1 89 ? 5.666 -22.446 -1.427 1.00 52.66 89 HIS A O 1
ATOM 653 N N . ASN A 1 90 ? 5.968 -21.399 -3.393 1.00 44.72 90 ASN A N 1
ATOM 654 C CA . ASN A 1 90 ? 5.981 -22.617 -4.181 1.00 44.72 90 ASN A CA 1
ATOM 655 C C . ASN A 1 90 ? 7.368 -23.240 -3.978 1.00 44.72 90 ASN A C 1
ATOM 657 O O . ASN A 1 90 ? 8.374 -22.695 -4.433 1.00 44.72 90 ASN A O 1
ATOM 661 N N . ARG A 1 91 ? 7.421 -24.313 -3.187 1.00 40.59 91 ARG A N 1
ATOM 662 C CA . ARG A 1 91 ? 8.559 -25.234 -3.193 1.00 40.59 91 ARG A CA 1
ATOM 663 C C . ARG A 1 91 ? 8.501 -26.112 -4.428 1.00 40.59 91 ARG A C 1
ATOM 665 O O . ARG A 1 91 ? 7.370 -26.491 -4.803 1.00 40.59 91 ARG A O 1
#

pLDDT: mean 92.29, std 10.72, range [40.59, 98.12]

Secondary structure (DSSP, 8-state):
-TTT-HHHHHHHHHHHHHTTTSTTHHHHHHHHHHHHHHHTTHHHHHHHHH---HHHHHHHTSTT----HHHHHHHHHHTT--HHHHS----

Radius of gyration: 12.27 Å; chains: 1; bounding box: 27×38×27 Å

Foldseek 3Di:
DLAPDPVVLLQQLLVLCVCCPPDLSVLSNLLSLQVSQCSNVHLVQLCVQLVNDSVVSCQCSHSPHDDDPVVVQSSCVSSVHHPVSSDDPPD

Sequence (91 aa):
MLRNDESFAIDYVAVALEEIDEPGGAAGFLTAVRRVAEARGGMGNLSQATGLARPNLYRALAVDGDPKLSTVLKVLQALGIGLSKVVSHNR